Protein AF-A0A973RQK8-F1 (afdb_monomer)

pLDDT: mean 70.74, std 13.11, range [42.5, 87.88]

Mean predicted aligned error: 19.76 Å

Solvent-accessible surface area (backbone atoms only — not comparable to full-atom values): 5695 Å² total; per-residue (Å²): 142,88,87,81,89,81,78,88,78,86,78,76,81,82,73,91,71,86,73,72,82,77,79,74,79,80,78,79,87,73,87,79,87,83,82,72,68,86,76,82,53,93,51,81,81,78,46,62,80,85,62,83,58,93,59,62,75,75,52,53,57,54,51,53,47,60,77,70,57,75,63,91,88,73,129

Foldseek 3Di:
DDDDDDDDDPPPDDDDDPDDPDDDDDDDDDDDDDPPDPPPDDDPVNDCVVPDPDDDPVVVVVVVCVVPDDPPPDD

Ra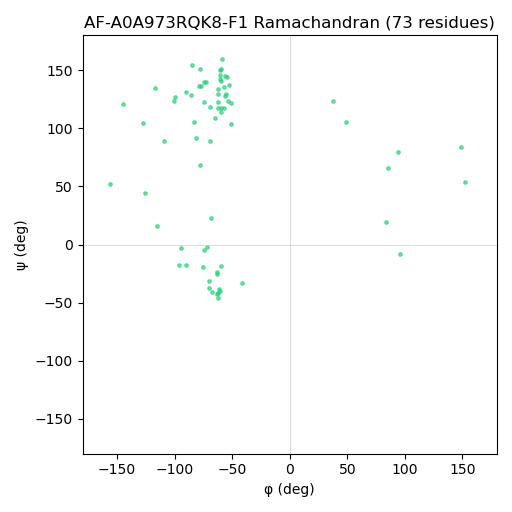dius of gyration: 46.64 Å; Cα contacts (8 Å, |Δi|>4): 2; chains: 1; bounding box: 80×33×128 Å

Structure (mmCIF, N/CA/C/O backbone):
data_AF-A0A973RQK8-F1
#
_entry.id   AF-A0A973RQK8-F1
#
loop_
_atom_site.group_PDB
_atom_site.id
_atom_site.type_symbol
_atom_site.label_atom_id
_atom_site.label_alt_id
_atom_site.label_comp_id
_atom_site.label_asym_id
_atom_site.label_entity_id
_atom_site.label_seq_id
_atom_site.pdbx_PDB_ins_code
_atom_site.Cartn_x
_atom_site.Cartn_y
_atom_site.Cartn_z
_atom_site.occupancy
_atom_site.B_iso_or_equiv
_atom_site.auth_seq_id
_atom_site.auth_comp_id
_atom_site.auth_asym_id
_atom_site.auth_atom_id
_atom_site.pdbx_PDB_model_num
ATOM 1 N N . MET A 1 1 ? -49.635 12.766 102.236 1.00 49.59 1 MET A N 1
ATOM 2 C CA . MET A 1 1 ? -48.257 12.994 102.724 1.00 49.59 1 MET A CA 1
ATOM 3 C C . MET A 1 1 ? -47.543 11.656 102.701 1.00 49.59 1 MET A C 1
ATOM 5 O O . MET A 1 1 ? -48.025 10.735 103.343 1.00 49.59 1 MET A O 1
ATOM 9 N N . GLY A 1 2 ? -46.492 11.542 101.890 1.00 49.72 2 GLY A N 1
ATOM 10 C CA . GLY A 1 2 ? -45.768 10.297 101.616 1.00 49.72 2 GLY A CA 1
ATO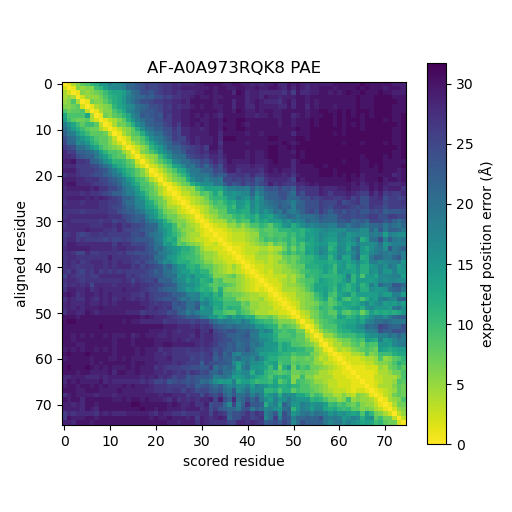M 11 C C . GLY A 1 2 ? -45.202 10.318 100.196 1.00 49.72 2 GLY A C 1
ATOM 12 O O . GLY A 1 2 ? -45.862 9.878 99.265 1.00 49.72 2 GLY A O 1
ATOM 13 N N . THR A 1 3 ? -44.032 10.932 100.045 1.00 51.56 3 THR A N 1
ATOM 14 C CA . THR A 1 3 ? -43.211 11.006 98.828 1.00 51.56 3 THR A CA 1
ATOM 15 C C . THR A 1 3 ? -42.233 9.839 98.787 1.00 51.56 3 THR A C 1
ATOM 17 O O . THR A 1 3 ? -41.484 9.700 99.750 1.00 51.56 3 THR A O 1
ATOM 20 N N . PHE A 1 4 ? -42.139 9.116 97.669 1.00 53.72 4 PHE A N 1
ATOM 21 C CA . PHE A 1 4 ? -40.884 8.491 97.230 1.00 53.72 4 PHE A CA 1
ATOM 22 C C . PHE A 1 4 ? -40.836 8.541 95.703 1.00 53.72 4 PHE A C 1
ATOM 24 O O . PHE A 1 4 ? -41.747 8.064 95.027 1.00 53.72 4 PHE A O 1
ATOM 31 N N . GLU A 1 5 ? -39.795 9.190 95.201 1.00 51.28 5 GLU A N 1
ATOM 32 C CA . GLU A 1 5 ? -39.404 9.231 93.801 1.00 51.28 5 GLU A CA 1
ATOM 33 C C . GLU A 1 5 ? -38.806 7.877 93.401 1.00 51.28 5 GLU A C 1
ATOM 35 O O . GLU A 1 5 ? -38.031 7.305 94.168 1.00 51.28 5 GLU A O 1
ATOM 40 N N . ASP A 1 6 ? -39.122 7.393 92.200 1.00 52.41 6 ASP A N 1
ATOM 41 C CA . ASP A 1 6 ? -38.362 6.328 91.546 1.00 52.41 6 ASP A CA 1
ATOM 42 C C . ASP A 1 6 ? -37.965 6.767 90.132 1.00 52.41 6 ASP A C 1
ATOM 44 O O . ASP A 1 6 ? -38.783 6.908 89.225 1.00 52.41 6 ASP A O 1
ATOM 48 N N . ALA A 1 7 ? -36.682 7.108 90.055 1.00 48.72 7 ALA A N 1
ATOM 49 C CA . ALA A 1 7 ? -35.710 6.793 89.020 1.00 48.72 7 ALA A CA 1
ATOM 50 C C . ALA A 1 7 ? -36.120 6.761 87.532 1.00 48.72 7 ALA A C 1
ATOM 52 O O . ALA A 1 7 ? -36.862 5.919 87.042 1.00 48.72 7 ALA A O 1
ATOM 53 N N . SER A 1 8 ? -35.379 7.590 86.792 1.00 49.69 8 SER A N 1
ATOM 54 C CA . SER A 1 8 ? -34.587 7.196 85.620 1.00 49.69 8 SER A CA 1
ATOM 55 C C . SER A 1 8 ? -35.242 6.346 84.536 1.00 49.69 8 SER A C 1
ATOM 57 O O . SER A 1 8 ? -35.253 5.120 84.573 1.00 49.69 8 SER A O 1
ATOM 59 N N . GLY A 1 9 ? -35.532 7.022 83.429 1.00 45.34 9 GLY A N 1
ATOM 60 C CA . GLY A 1 9 ? -35.677 6.387 82.127 1.00 45.34 9 GLY A CA 1
ATOM 61 C C . GLY A 1 9 ? -35.426 7.360 80.987 1.00 45.34 9 GLY A C 1
ATOM 62 O O . GLY A 1 9 ? -36.271 7.503 80.113 1.00 45.34 9 GLY A O 1
ATOM 63 N N . SER A 1 10 ? -34.293 8.069 81.005 1.00 50.66 10 SER A N 1
ATOM 64 C CA . SER A 1 10 ? -33.844 8.876 79.867 1.00 50.66 10 SER A CA 1
ATOM 65 C C . SER A 1 10 ? -33.440 7.944 78.721 1.00 50.66 10 SER A C 1
ATOM 67 O O . SER A 1 10 ? -32.294 7.512 78.616 1.00 50.66 10 SER A O 1
ATOM 69 N N . GLY A 1 11 ? -34.403 7.592 77.873 1.00 42.50 11 GLY A N 1
ATOM 70 C CA . GLY A 1 11 ? -34.160 6.946 76.589 1.00 42.50 11 GLY A CA 1
ATOM 71 C C . GLY A 1 11 ? -33.702 7.977 75.565 1.00 42.50 11 GLY A C 1
ATOM 72 O O . GLY A 1 11 ? -34.440 8.309 74.643 1.00 42.50 11 GLY A O 1
ATOM 73 N N . SER A 1 12 ? -32.498 8.518 75.749 1.00 51.16 12 SER A N 1
ATOM 74 C CA . SER A 1 12 ? -31.801 9.263 74.702 1.00 51.16 12 SER A CA 1
ATOM 75 C C . SER A 1 12 ? -31.500 8.282 73.570 1.00 51.16 12 SER A C 1
ATOM 77 O O . SER A 1 12 ? -30.707 7.362 73.755 1.00 51.16 12 SER A O 1
ATOM 79 N N . ALA A 1 13 ? -32.181 8.408 72.431 1.00 58.25 13 ALA A N 1
ATOM 80 C CA . ALA A 1 13 ? -31.920 7.578 71.261 1.00 58.25 13 ALA A CA 1
ATOM 81 C C . ALA A 1 13 ? -30.553 7.954 70.663 1.00 58.25 13 ALA A C 1
ATOM 83 O O . ALA A 1 13 ? -30.393 9.095 70.217 1.00 58.25 13 ALA A O 1
ATOM 84 N N . PRO A 1 14 ? -29.559 7.048 70.604 1.00 48.41 14 PRO A N 1
ATOM 85 C CA . PRO A 1 14 ? -28.363 7.315 69.836 1.00 48.41 14 PRO A CA 1
ATOM 86 C C . PRO A 1 14 ? -28.585 6.901 68.377 1.00 48.41 14 PRO A C 1
ATOM 88 O O . PRO A 1 14 ? -28.942 5.765 68.075 1.00 48.41 14 PRO A O 1
ATOM 91 N N . GLY A 1 15 ? -28.281 7.831 67.475 1.00 49.75 15 GLY A N 1
ATOM 92 C CA . GLY A 1 15 ? -27.622 7.496 66.217 1.00 49.75 15 GLY A CA 1
ATOM 93 C C . GLY A 1 15 ? -28.517 7.247 65.009 1.00 49.75 15 GLY A C 1
ATOM 94 O O . GLY A 1 15 ? -28.640 6.122 64.533 1.00 49.75 15 GLY A O 1
ATOM 95 N N . SER A 1 16 ? -28.982 8.333 64.391 1.00 60.09 16 SER A N 1
ATOM 96 C CA . SER A 1 16 ? -28.982 8.405 62.927 1.00 60.09 16 SER A CA 1
ATOM 97 C C . SER A 1 16 ? -27.581 8.054 62.417 1.00 60.09 16 SER A C 1
ATOM 99 O O . SER A 1 16 ? -26.621 8.731 62.783 1.00 60.09 16 SER A O 1
ATOM 101 N N . GLY A 1 17 ? -27.451 7.030 61.571 1.00 58.31 17 GLY A N 1
ATOM 102 C CA . GLY A 1 17 ? -26.194 6.797 60.859 1.00 58.31 17 GLY A CA 1
ATOM 103 C C . GLY A 1 17 ? -25.894 5.359 60.456 1.00 58.31 17 GLY A C 1
ATOM 104 O O . GLY A 1 17 ? -24.798 4.885 60.726 1.00 58.31 17 GLY A O 1
ATOM 105 N N . HIS A 1 18 ? -26.793 4.678 59.743 1.00 59.34 18 HIS A N 1
ATOM 106 C CA . HIS A 1 18 ? -26.309 3.666 58.800 1.00 59.34 18 HIS A CA 1
ATOM 107 C C . HIS A 1 18 ? -25.889 4.413 57.536 1.00 59.34 18 HIS A C 1
ATOM 109 O O . HIS A 1 18 ? -26.717 4.736 56.686 1.00 59.34 18 HIS A O 1
ATOM 115 N N . GLY A 1 19 ? -24.607 4.785 57.479 1.00 60.59 19 GLY A N 1
ATOM 116 C CA . GLY A 1 19 ? -24.013 5.401 56.300 1.00 60.59 19 GLY A CA 1
ATOM 117 C C . GLY A 1 19 ? -24.265 4.519 55.082 1.00 60.59 19 GLY A C 1
ATOM 118 O O . GLY A 1 19 ? -23.924 3.336 55.087 1.00 60.59 19 GLY A O 1
ATOM 119 N N . ALA A 1 20 ? -24.895 5.089 54.055 1.00 67.50 20 ALA A N 1
ATOM 120 C CA . ALA A 1 20 ? -25.017 4.437 52.761 1.00 67.50 20 ALA A CA 1
ATOM 121 C C . ALA A 1 20 ? -23.615 4.042 52.261 1.00 67.50 20 ALA A C 1
ATOM 123 O O . ALA A 1 20 ? -22.661 4.793 52.501 1.00 67.50 20 ALA A O 1
ATOM 124 N N . PRO A 1 21 ? -23.452 2.896 51.572 1.00 64.56 21 PRO A N 1
ATOM 125 C CA . PRO A 1 21 ? -22.175 2.577 50.956 1.00 64.56 21 PRO A CA 1
ATOM 126 C C . PRO A 1 21 ? -21.823 3.717 50.000 1.00 64.56 21 PRO A C 1
ATOM 128 O O . PRO A 1 21 ? -22.556 3.992 49.050 1.00 64.56 21 PRO A O 1
ATOM 131 N N . SER A 1 22 ? -20.720 4.412 50.280 1.00 70.19 22 SER A N 1
ATOM 132 C CA . SER A 1 22 ? -20.197 5.417 49.360 1.00 70.19 22 SER A CA 1
ATOM 133 C C . SER A 1 22 ? -19.890 4.709 48.044 1.00 70.19 22 SER A C 1
ATOM 135 O O . SER A 1 22 ? -19.096 3.763 48.016 1.00 70.19 22 SER A O 1
ATOM 137 N N . ALA A 1 23 ? -20.583 5.104 46.974 1.00 74.25 23 ALA A N 1
ATOM 138 C CA . ALA A 1 23 ? -20.402 4.517 45.658 1.00 74.25 23 ALA A CA 1
ATOM 139 C C . ALA A 1 23 ? -18.943 4.720 45.238 1.00 74.25 23 ALA A C 1
ATOM 141 O O . ALA A 1 23 ? -18.482 5.849 45.061 1.00 74.25 23 ALA A O 1
ATOM 142 N N . ARG A 1 24 ? -18.194 3.619 45.115 1.00 78.38 24 ARG A N 1
ATOM 143 C CA . ARG A 1 24 ? -16.834 3.680 44.583 1.00 78.38 24 ARG A CA 1
ATOM 144 C C . ARG A 1 24 ? -16.920 4.197 43.140 1.00 78.38 24 ARG A C 1
ATOM 146 O O . ARG A 1 24 ? -17.760 3.692 42.392 1.00 78.38 24 ARG A O 1
ATOM 153 N N . PRO A 1 25 ? -16.073 5.161 42.738 1.00 79.69 25 PRO A N 1
ATOM 154 C CA . PRO A 1 25 ? -16.012 5.607 41.353 1.00 79.69 25 PRO A CA 1
ATOM 155 C C . PRO A 1 25 ? -15.824 4.414 40.413 1.00 79.69 25 PRO A C 1
ATOM 157 O O . PRO A 1 25 ? -15.037 3.509 40.711 1.00 79.69 25 PRO A O 1
ATOM 160 N N . ALA A 1 26 ? -16.554 4.406 39.298 1.00 82.00 26 ALA A N 1
ATOM 161 C CA . ALA A 1 26 ? -16.375 3.389 38.272 1.00 82.00 26 ALA A CA 1
ATOM 162 C C . ALA A 1 26 ? -14.927 3.433 37.746 1.00 82.00 26 ALA A C 1
ATOM 164 O O . ALA A 1 26 ? -14.364 4.525 37.611 1.00 82.00 26 ALA A O 1
ATOM 165 N N . PRO A 1 27 ? -14.304 2.273 37.473 1.00 80.69 27 PRO A N 1
ATOM 166 C CA . PRO A 1 27 ? -12.960 2.239 36.918 1.00 80.69 27 PRO A CA 1
ATOM 167 C C . PRO A 1 27 ? -12.933 2.941 35.557 1.00 80.69 27 PRO A C 1
ATOM 169 O O 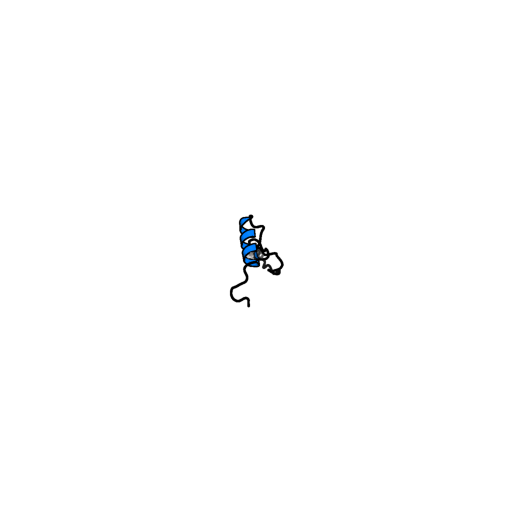. PRO A 1 27 ? -13.875 2.836 34.770 1.00 80.69 27 PRO A O 1
ATOM 172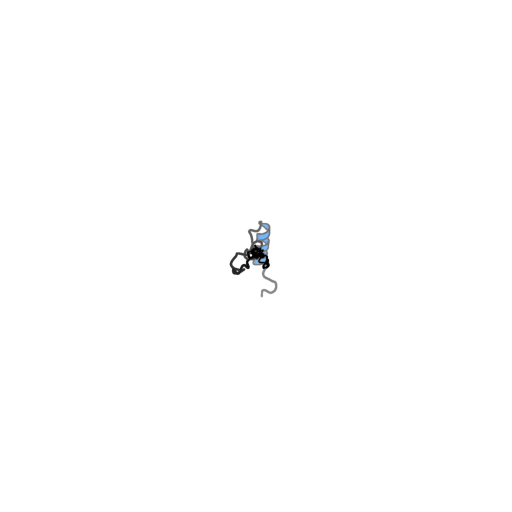 N N . ALA A 1 28 ? -11.843 3.662 35.292 1.00 85.25 28 ALA A N 1
ATOM 173 C CA . ALA A 1 28 ? -11.617 4.272 33.989 1.00 85.25 28 ALA A CA 1
ATOM 174 C C . ALA A 1 28 ? -11.563 3.184 32.897 1.00 85.25 28 ALA A C 1
ATOM 176 O O . ALA A 1 28 ? -11.072 2.081 33.167 1.00 85.25 28 ALA A O 1
ATOM 177 N N . PRO A 1 29 ? -12.050 3.469 31.676 1.00 81.88 29 PRO A N 1
ATOM 178 C CA . PRO A 1 29 ? -11.978 2.509 30.584 1.00 81.88 29 PRO A CA 1
ATOM 179 C C . PRO A 1 29 ? -10.511 2.201 30.254 1.00 81.88 29 PRO A C 1
ATOM 181 O O . PRO A 1 29 ? -9.701 3.111 30.074 1.00 81.88 29 PRO A O 1
ATOM 184 N N . SER A 1 30 ? -10.165 0.916 30.186 1.00 83.44 30 SER A N 1
ATOM 185 C CA . SER A 1 30 ? -8.844 0.457 29.753 1.00 83.44 30 SER A CA 1
ATOM 186 C C . SER A 1 30 ? -8.712 0.521 28.233 1.00 83.44 30 SER A C 1
ATOM 188 O O . SER A 1 30 ? -9.696 0.328 27.516 1.00 83.44 30 SER A O 1
ATOM 190 N N . SER A 1 31 ? -7.489 0.712 27.733 1.00 87.44 31 SER A N 1
ATOM 191 C CA . SER A 1 31 ? -7.189 0.562 26.306 1.00 87.44 31 SER A CA 1
ATOM 192 C C . SER A 1 31 ? -7.607 -0.826 25.813 1.00 87.44 31 SER A C 1
ATOM 194 O O . SER A 1 31 ? -7.250 -1.835 26.425 1.00 87.44 31 SER A O 1
ATOM 196 N N . ALA A 1 32 ? -8.362 -0.879 24.717 1.00 85.94 32 ALA A N 1
ATOM 197 C CA . ALA A 1 32 ? -8.741 -2.134 24.082 1.00 85.94 32 ALA A CA 1
ATOM 198 C C . ALA A 1 32 ? -7.565 -2.695 23.268 1.00 85.94 32 ALA A C 1
ATOM 200 O O . ALA A 1 32 ? -6.885 -1.954 22.557 1.00 85.94 32 ALA A O 1
ATOM 201 N N . LEU A 1 33 ? -7.334 -4.003 23.373 1.00 87.88 33 LEU A N 1
ATOM 202 C CA . LEU A 1 33 ? -6.402 -4.721 22.505 1.00 87.88 33 LEU A CA 1
ATOM 203 C C . LEU A 1 33 ? -7.083 -4.993 21.157 1.00 87.88 33 LEU A C 1
ATOM 205 O O . LEU A 1 33 ? -8.249 -5.385 21.127 1.00 87.88 33 LEU A O 1
ATOM 209 N N . ILE A 1 34 ? -6.355 -4.787 20.059 1.00 84.12 34 ILE A N 1
ATOM 210 C CA . ILE A 1 34 ? -6.813 -5.085 18.697 1.00 84.12 34 ILE A CA 1
ATOM 211 C C . ILE A 1 34 ? -6.192 -6.422 18.288 1.00 84.12 34 ILE A C 1
ATOM 213 O O . ILE A 1 34 ? -4.972 -6.566 18.341 1.00 84.12 34 ILE A O 1
ATOM 217 N N . PHE A 1 35 ? -7.038 -7.382 17.912 1.00 86.56 35 PHE A N 1
ATOM 218 C CA . PHE A 1 35 ? -6.653 -8.747 17.523 1.00 86.56 35 PHE A CA 1
ATOM 219 C C . PHE A 1 35 ? -6.970 -9.060 16.055 1.00 86.56 35 PHE A C 1
ATOM 221 O O . PHE A 1 35 ? -7.010 -10.229 15.678 1.00 86.56 35 PHE A O 1
ATOM 228 N N . ASP A 1 36 ? -7.226 -8.034 15.244 1.00 87.88 36 ASP A N 1
ATOM 229 C CA . ASP A 1 36 ? -7.315 -8.203 13.793 1.00 87.88 36 ASP A CA 1
ATOM 230 C C . ASP A 1 36 ? -5.983 -8.746 13.257 1.00 87.88 36 ASP A C 1
ATOM 232 O O . ASP A 1 36 ? -4.922 -8.481 13.839 1.00 87.88 36 ASP A O 1
ATOM 236 N N . ASP A 1 37 ? -6.029 -9.490 12.151 1.00 85.12 37 ASP A N 1
ATOM 237 C CA . ASP A 1 37 ? -4.811 -9.976 11.509 1.00 85.12 37 ASP A CA 1
ATOM 238 C C . ASP A 1 37 ? -3.974 -8.767 11.045 1.00 85.12 37 ASP A C 1
ATOM 240 O O . ASP A 1 37 ? -4.468 -7.924 10.285 1.00 85.12 37 ASP A O 1
ATOM 244 N N . PRO A 1 38 ? -2.711 -8.628 11.490 1.00 80.81 38 PRO A N 1
ATOM 245 C CA . PRO A 1 38 ? -1.848 -7.536 11.049 1.00 80.81 38 PRO A CA 1
ATOM 246 C C . PRO A 1 38 ? -1.608 -7.525 9.532 1.00 80.81 38 PRO A C 1
ATOM 248 O O . PRO A 1 38 ? -1.199 -6.489 9.010 1.00 80.81 38 PRO A O 1
ATOM 251 N N . LEU A 1 39 ? -1.858 -8.640 8.837 1.00 83.56 39 LEU A N 1
ATOM 252 C CA . LEU A 1 39 ? -1.679 -8.788 7.393 1.00 83.56 39 LEU A CA 1
ATOM 253 C C . LEU A 1 39 ? -2.956 -8.540 6.576 1.00 83.56 39 LEU A C 1
ATOM 255 O O . LEU A 1 39 ? -2.889 -8.516 5.351 1.00 83.56 39 LEU A O 1
ATOM 259 N N . ASP A 1 40 ? -4.103 -8.284 7.211 1.00 87.75 40 ASP A N 1
ATOM 260 C CA . ASP A 1 40 ? -5.361 -8.000 6.496 1.00 87.75 40 ASP A CA 1
ATOM 261 C C . ASP A 1 40 ? -5.383 -6.612 5.821 1.00 87.75 40 ASP A C 1
ATOM 263 O O . ASP A 1 40 ? -6.357 -6.236 5.161 1.00 87.75 40 ASP A O 1
ATOM 267 N N . ARG A 1 41 ? -4.326 -5.807 5.984 1.00 85.69 41 ARG A N 1
ATOM 268 C CA . ARG A 1 41 ? -4.212 -4.463 5.405 1.00 85.69 41 ARG A CA 1
ATOM 269 C C . ARG A 1 41 ? -3.044 -4.411 4.421 1.00 85.69 41 ARG A C 1
ATOM 271 O O . ARG A 1 41 ? -1.952 -4.829 4.797 1.00 85.69 41 ARG A O 1
ATOM 278 N N . PRO A 1 42 ? -3.231 -3.817 3.227 1.00 84.56 42 PRO A N 1
ATOM 279 C CA . PRO A 1 42 ? -2.131 -3.579 2.302 1.00 84.56 42 PRO A CA 1
ATOM 280 C C . PRO A 1 42 ? -1.025 -2.755 2.966 1.00 84.56 42 PRO A C 1
ATOM 282 O O . PRO A 1 42 ? -1.280 -1.680 3.521 1.00 84.56 42 PRO A O 1
ATOM 285 N N . SER A 1 43 ? 0.200 -3.256 2.895 1.00 82.06 43 SER A N 1
ATOM 286 C CA . SER A 1 43 ? 1.415 -2.580 3.321 1.00 82.06 43 SER A CA 1
ATOM 287 C C . SER A 1 43 ? 1.951 -1.682 2.208 1.00 82.06 43 SER A C 1
ATOM 289 O O . SER A 1 43 ? 1.744 -1.917 1.019 1.00 82.06 43 SER A O 1
ATOM 291 N N . SER A 1 44 ? 2.704 -0.646 2.583 1.00 77.69 44 SER A N 1
ATOM 292 C CA . SER A 1 44 ? 3.446 0.157 1.601 1.00 77.69 44 SER A CA 1
ATOM 29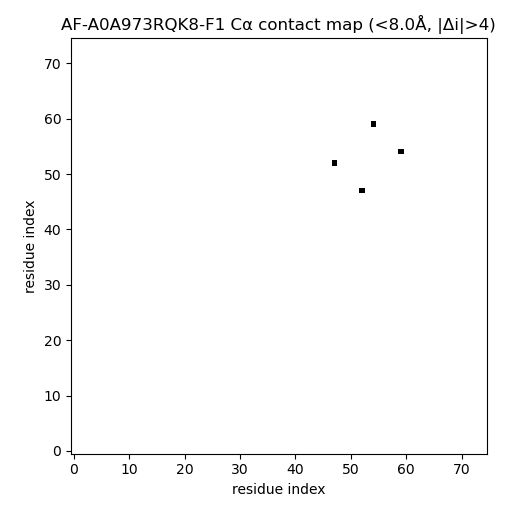3 C C . SER A 1 44 ? 4.517 -0.662 0.871 1.00 77.69 44 SER A C 1
ATOM 295 O O . SER A 1 44 ? 4.913 -0.273 -0.227 1.00 77.69 44 SER A O 1
ATOM 297 N N . ASP A 1 45 ? 4.982 -1.751 1.487 1.00 81.56 45 ASP A N 1
ATOM 298 C CA . ASP A 1 45 ? 5.961 -2.684 0.917 1.00 81.56 45 ASP A CA 1
ATOM 299 C C . ASP A 1 45 ? 5.339 -3.607 -0.146 1.00 81.56 45 ASP A C 1
ATOM 301 O O . ASP A 1 45 ? 6.042 -4.094 -1.020 1.00 81.56 45 ASP A O 1
ATOM 305 N N . ASP A 1 46 ? 4.007 -3.758 -0.154 1.00 83.31 46 ASP A N 1
ATOM 306 C CA . ASP A 1 46 ? 3.288 -4.539 -1.175 1.00 83.31 46 ASP A CA 1
ATOM 307 C C . ASP A 1 46 ? 3.207 -3.812 -2.525 1.00 83.31 46 ASP A C 1
ATOM 309 O O . ASP A 1 46 ? 2.672 -4.336 -3.502 1.00 83.31 46 ASP A O 1
ATOM 313 N N . THR A 1 47 ? 3.682 -2.566 -2.584 1.00 81.00 47 THR A N 1
ATOM 314 C CA . THR A 1 47 ? 3.740 -1.810 -3.829 1.00 81.00 47 THR A CA 1
ATOM 315 C C . THR A 1 47 ? 5.151 -1.865 -4.386 1.00 81.00 47 THR A C 1
ATOM 317 O O . THR A 1 47 ? 6.084 -1.408 -3.732 1.00 81.00 47 THR A O 1
ATOM 320 N N . ASP A 1 48 ? 5.297 -2.271 -5.648 1.00 77.88 48 ASP A N 1
ATOM 321 C CA . ASP A 1 48 ? 6.560 -2.196 -6.403 1.00 77.88 48 ASP A CA 1
ATOM 322 C C . ASP A 1 48 ? 6.981 -0.740 -6.712 1.00 77.88 48 ASP A C 1
ATOM 324 O O . ASP A 1 48 ? 7.696 -0.446 -7.672 1.00 77.88 48 ASP A O 1
ATOM 328 N N . ARG A 1 49 ? 6.507 0.242 -5.935 1.00 77.25 49 ARG A N 1
ATOM 329 C CA . ARG A 1 49 ? 6.824 1.650 -6.148 1.00 77.25 49 ARG A CA 1
ATOM 330 C C . ARG A 1 49 ? 8.333 1.838 -5.975 1.00 77.25 49 ARG A C 1
ATOM 332 O O . ARG A 1 49 ? 8.875 1.653 -4.893 1.00 77.25 49 ARG A O 1
ATOM 339 N N . GLY A 1 50 ? 8.996 2.259 -7.050 1.00 72.12 50 GLY A N 1
ATOM 340 C CA . GLY A 1 50 ? 10.456 2.411 -7.098 1.00 72.12 50 GLY A CA 1
ATOM 341 C C . GLY A 1 50 ? 11.191 1.209 -7.697 1.00 72.12 50 GLY A C 1
ATOM 342 O O . GLY A 1 50 ? 12.372 1.328 -8.004 1.00 72.12 50 GLY A O 1
ATOM 343 N N . TRP A 1 51 ? 10.490 0.104 -7.952 1.00 74.69 51 TRP A N 1
ATOM 344 C CA . TRP A 1 51 ? 10.984 -1.068 -8.667 1.00 74.69 51 TRP A CA 1
ATOM 345 C C . TRP A 1 51 ? 10.294 -1.133 -10.039 1.00 74.69 51 TRP A C 1
ATOM 347 O O . TRP A 1 51 ? 9.221 -1.700 -10.191 1.00 74.69 51 TRP A O 1
ATOM 357 N N . GLY A 1 52 ? 10.886 -0.489 -11.053 1.00 68.56 52 GLY A N 1
ATOM 358 C CA . GLY A 1 52 ? 10.415 -0.582 -12.447 1.00 68.56 52 GLY A CA 1
ATOM 359 C C . GLY A 1 52 ? 9.264 0.352 -12.852 1.00 68.56 52 GLY A C 1
ATOM 360 O O . GLY A 1 52 ? 8.599 0.096 -13.854 1.00 68.56 52 GLY A O 1
ATOM 361 N N . GLY A 1 53 ? 9.012 1.436 -12.106 1.00 71.00 53 GLY A N 1
ATOM 362 C CA . GLY A 1 53 ? 8.095 2.497 -12.554 1.00 71.00 53 GLY A CA 1
ATOM 363 C C . GLY A 1 53 ? 8.537 3.120 -13.887 1.00 71.00 53 GLY A C 1
ATOM 364 O O . GLY A 1 53 ? 9.709 3.014 -14.234 1.00 71.00 53 GLY A O 1
ATOM 365 N N . ALA A 1 54 ? 7.609 3.772 -14.609 1.00 66.06 54 ALA A N 1
ATOM 366 C CA . ALA A 1 54 ? 7.871 4.381 -15.919 1.00 66.06 54 ALA A CA 1
ATOM 367 C C . ALA A 1 54 ? 9.106 5.284 -15.852 1.00 66.06 54 ALA A C 1
ATOM 369 O O . ALA A 1 54 ? 9.088 6.372 -15.267 1.00 66.06 54 ALA A O 1
ATOM 370 N N . ALA A 1 55 ? 10.195 4.760 -16.389 1.00 63.97 55 ALA A N 1
ATOM 371 C CA . ALA A 1 55 ? 11.480 5.398 -16.384 1.00 63.97 55 ALA A CA 1
ATOM 372 C C . ALA A 1 55 ? 11.433 6.534 -17.414 1.00 63.97 55 ALA A C 1
ATOM 374 O O . ALA A 1 55 ? 10.825 6.403 -18.471 1.00 63.97 55 ALA A O 1
ATOM 375 N N . SER A 1 56 ? 12.026 7.685 -17.098 1.00 63.88 56 SER A N 1
ATOM 376 C CA . SER A 1 56 ? 12.314 8.683 -18.134 1.00 63.88 56 SER A CA 1
ATOM 377 C C . SER A 1 56 ? 13.250 8.060 -19.172 1.00 63.88 56 SER A C 1
ATOM 379 O O . SER A 1 56 ? 14.086 7.253 -18.769 1.00 63.88 56 SER A O 1
ATOM 381 N N . ASP A 1 57 ? 13.177 8.488 -20.435 1.00 60.75 57 ASP A N 1
ATOM 382 C CA . ASP A 1 57 ? 13.785 7.838 -21.616 1.00 60.75 57 ASP A CA 1
ATOM 383 C C . ASP A 1 57 ? 15.221 7.285 -21.417 1.00 60.75 57 ASP A C 1
ATOM 385 O O . ASP A 1 57 ? 15.570 6.232 -21.939 1.00 60.75 57 ASP A O 1
ATOM 389 N N . ALA A 1 58 ? 16.048 7.937 -20.592 1.00 61.66 58 ALA A N 1
ATOM 390 C CA . ALA A 1 58 ? 17.406 7.495 -20.255 1.00 61.66 58 ALA A CA 1
ATOM 391 C C . ALA A 1 58 ? 17.506 6.137 -19.518 1.00 61.66 58 ALA A C 1
ATOM 393 O O . ALA A 1 58 ? 18.5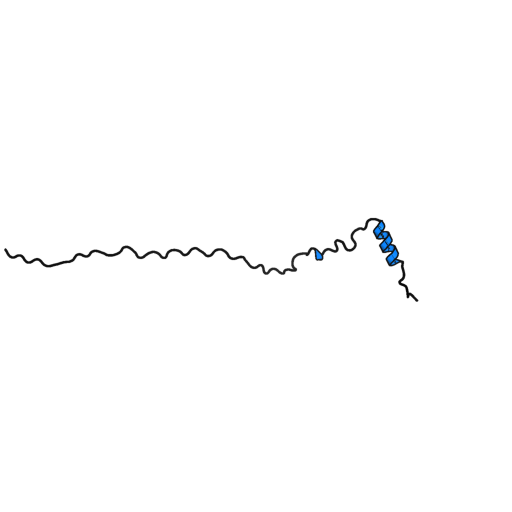45 5.487 -19.581 1.00 61.66 58 ALA A O 1
ATOM 394 N N . ALA A 1 59 ? 16.471 5.710 -18.793 1.00 66.00 59 ALA A N 1
ATOM 395 C CA . ALA A 1 59 ? 16.476 4.442 -18.059 1.00 66.00 59 ALA A CA 1
ATOM 396 C C . ALA A 1 59 ? 15.955 3.256 -18.896 1.00 66.00 59 ALA A C 1
ATOM 398 O O . ALA A 1 59 ? 16.293 2.109 -18.591 1.00 66.00 59 ALA A O 1
ATOM 399 N N . ASP A 1 60 ? 15.237 3.521 -19.993 1.00 70.56 60 ASP A N 1
ATOM 400 C CA . ASP A 1 60 ? 14.913 2.503 -21.001 1.00 70.56 60 ASP A CA 1
ATOM 401 C C . ASP A 1 60 ? 16.168 2.083 -21.789 1.00 70.56 60 ASP A C 1
ATOM 403 O O . ASP A 1 60 ? 16.369 0.894 -22.057 1.00 70.56 60 ASP A O 1
ATOM 407 N N . ASP A 1 61 ? 17.062 3.034 -22.088 1.00 73.75 61 ASP A N 1
ATOM 408 C CA . ASP A 1 61 ? 18.339 2.776 -22.769 1.00 73.75 61 ASP A CA 1
ATOM 409 C C . ASP A 1 61 ? 19.264 1.847 -21.957 1.00 73.75 61 ASP A C 1
ATOM 411 O O . ASP A 1 61 ? 19.881 0.924 -22.503 1.00 73.75 61 ASP A O 1
ATOM 415 N N . ASP A 1 62 ? 1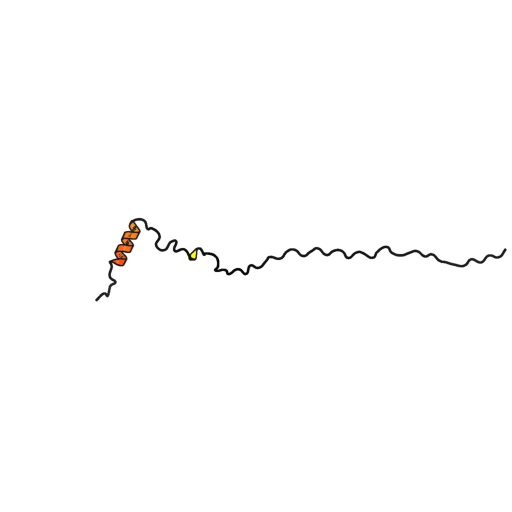9.338 2.040 -20.635 1.00 77.06 62 ASP A N 1
ATOM 416 C CA . ASP A 1 62 ? 20.123 1.174 -19.751 1.00 77.06 62 ASP A CA 1
ATOM 417 C C . ASP A 1 62 ? 19.539 -0.246 -19.668 1.00 77.06 62 ASP A C 1
ATOM 419 O O . ASP A 1 62 ? 20.289 -1.223 -19.735 1.00 77.06 62 ASP A O 1
ATOM 423 N N . PHE A 1 63 ? 18.210 -0.390 -19.592 1.00 77.62 63 PHE A N 1
ATOM 424 C CA . PHE A 1 63 ? 17.546 -1.698 -19.593 1.00 77.62 63 PHE A CA 1
ATOM 425 C C . PHE A 1 63 ? 17.776 -2.461 -20.904 1.00 77.62 63 PHE A C 1
ATOM 427 O O . PHE A 1 63 ? 18.100 -3.654 -20.889 1.00 77.62 63 PHE A O 1
ATOM 434 N N . ALA A 1 64 ? 17.686 -1.767 -22.042 1.00 82.62 64 ALA A N 1
ATOM 435 C CA . ALA A 1 64 ? 17.962 -2.346 -23.352 1.00 82.62 64 ALA A CA 1
ATOM 436 C C . ALA A 1 64 ? 19.404 -2.870 -23.455 1.00 82.62 64 ALA A C 1
ATOM 438 O O . ALA A 1 64 ? 19.627 -3.95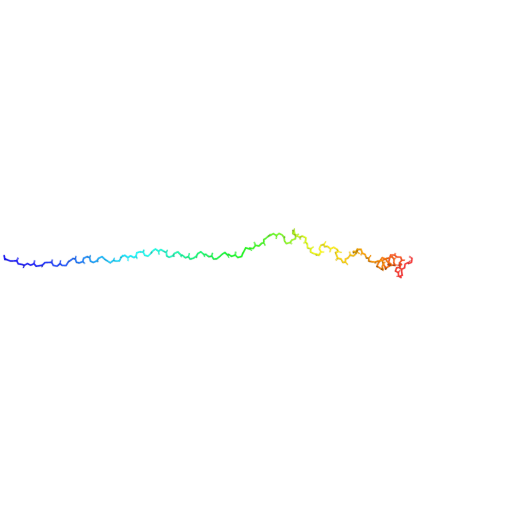7 -23.993 1.00 82.62 64 ALA A O 1
ATOM 439 N N . ARG A 1 65 ? 20.384 -2.151 -22.892 1.00 81.38 65 ARG A N 1
ATOM 440 C CA . ARG A 1 65 ? 21.778 -2.611 -22.820 1.00 81.38 65 ARG A CA 1
ATOM 441 C C . ARG A 1 65 ? 21.916 -3.889 -21.993 1.00 81.38 65 ARG A C 1
ATOM 443 O O . ARG A 1 65 ? 22.545 -4.826 -22.473 1.00 81.38 65 ARG A O 1
ATOM 450 N N . PHE A 1 66 ? 21.294 -3.971 -20.813 1.00 81.25 66 PHE A N 1
ATOM 451 C CA . PHE A 1 66 ? 21.340 -5.178 -19.972 1.00 81.25 66 PHE A CA 1
ATOM 452 C C . PHE A 1 66 ? 20.730 -6.413 -20.645 1.00 81.25 66 PHE A C 1
ATOM 454 O O . PHE A 1 66 ? 21.261 -7.509 -20.493 1.00 81.25 66 PHE A O 1
ATOM 461 N N . LEU A 1 67 ? 19.636 -6.256 -21.398 1.00 82.62 67 LEU A N 1
ATOM 462 C CA . LEU A 1 67 ? 19.022 -7.371 -22.129 1.00 82.62 67 LEU A CA 1
ATOM 463 C C . LEU A 1 67 ? 19.876 -7.857 -23.306 1.00 82.62 67 LEU A C 1
ATOM 465 O O . LEU A 1 67 ? 19.819 -9.033 -23.666 1.00 82.62 67 LEU A O 1
ATOM 469 N N . ASN A 1 68 ? 20.635 -6.954 -23.924 1.00 82.06 68 ASN A N 1
ATOM 470 C CA . ASN A 1 68 ? 21.396 -7.238 -25.137 1.00 82.06 68 ASN A CA 1
ATOM 471 C C . ASN A 1 68 ? 22.865 -7.607 -24.849 1.00 82.06 68 ASN A C 1
ATOM 473 O O . ASN A 1 68 ? 23.546 -8.185 -25.698 1.00 82.06 68 ASN A O 1
ATOM 477 N N . GLU A 1 69 ? 23.372 -7.293 -23.655 1.00 86.62 69 GLU A N 1
ATOM 478 C CA . GLU A 1 69 ? 24.726 -7.630 -23.230 1.00 86.62 69 GLU A CA 1
ATOM 479 C C . GLU A 1 69 ? 24.781 -9.069 -22.708 1.00 86.62 69 GLU A C 1
ATOM 481 O O . GLU A 1 69 ? 24.331 -9.400 -21.611 1.00 86.62 69 GLU A O 1
ATOM 486 N N . LYS A 1 70 ? 25.351 -9.965 -23.515 1.00 74.69 70 LYS A N 1
ATOM 487 C CA . LYS A 1 70 ? 25.544 -11.357 -23.112 1.00 74.69 70 LYS A CA 1
ATOM 488 C C . LYS A 1 70 ? 26.706 -11.424 -22.105 1.00 74.69 70 LYS A C 1
ATOM 490 O O . LYS A 1 70 ? 27.811 -11.023 -22.486 1.00 74.69 70 LYS A O 1
ATOM 495 N N . PRO A 1 71 ? 26.515 -11.945 -20.871 1.00 74.56 71 PRO A N 1
ATOM 496 C CA . PRO A 1 71 ? 27.560 -11.935 -19.852 1.00 74.56 71 PRO A CA 1
ATOM 497 C C . PRO A 1 71 ? 28.826 -12.628 -20.373 1.00 74.56 71 PRO A C 1
ATOM 499 O O . PRO A 1 71 ? 28.725 -13.573 -21.173 1.00 74.56 71 PRO A O 1
ATOM 502 N N . PRO A 1 72 ? 30.024 -12.153 -19.980 1.00 77.19 72 PRO A N 1
ATOM 503 C CA . PRO A 1 72 ? 31.255 -12.818 -20.370 1.00 77.19 72 PRO A CA 1
ATOM 504 C C . PRO A 1 72 ? 31.167 -14.261 -19.870 1.00 77.19 72 PRO A C 1
ATOM 506 O O . PRO A 1 72 ? 30.730 -14.496 -18.748 1.00 77.19 72 PRO A O 1
ATOM 509 N N . HIS A 1 73 ? 31.551 -15.208 -20.729 1.00 63.25 73 HIS A N 1
ATOM 510 C CA . HIS A 1 73 ? 31.294 -16.657 -20.623 1.00 63.25 73 HIS A CA 1
ATOM 511 C C . HIS A 1 73 ? 29.943 -17.091 -21.184 1.00 63.25 73 HIS A C 1
ATOM 513 O O . HIS A 1 73 ? 29.064 -17.601 -20.498 1.00 63.25 73 HIS A O 1
ATOM 519 N N . HIS A 1 74 ? 29.826 -16.937 -22.495 1.00 62.25 74 HIS A N 1
ATOM 520 C CA . HIS A 1 74 ? 28.644 -17.320 -23.235 1.00 62.25 74 HIS A CA 1
ATOM 521 C C . HIS A 1 74 ? 28.954 -18.265 -24.390 1.00 62.25 74 HIS A C 1
ATOM 523 O O . HIS A 1 74 ? 28.496 -18.004 -25.496 1.00 62.25 74 HIS A O 1
ATOM 529 N N . LEU A 1 75 ? 29.788 -19.280 -24.164 1.00 62.38 75 LEU A N 1
ATOM 530 C CA . LEU A 1 75 ? 30.192 -20.223 -25.215 1.00 62.38 75 LEU A CA 1
ATOM 531 C C . LEU A 1 75 ? 28.986 -20.773 -25.991 1.00 62.38 75 LEU A C 1
ATOM 533 O O . LEU A 1 75 ? 28.023 -21.219 -25.329 1.00 62.38 75 LEU A O 1
#

Sequence (75 aa):
MGTFEDASGSGSAPGSGHGAPSARPAPAPSSALIFDDPLDRPSSDDTDRGWGGAASDAADDDFARFLNEKPPHHL

Secondary structure (DSSP, 8-state):
------------------PPPP-PPPPPPPPPPP-S-TTSS--GGGS-TTSS----THHHHHHHHHHH-P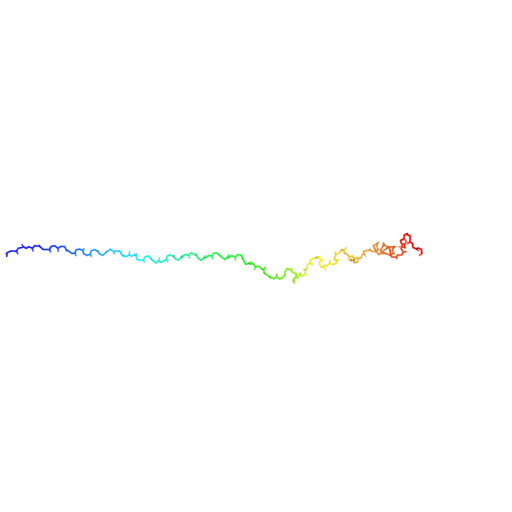PS---